Protein AF-A0A163YJU6-F1 (afdb_monomer_lite)

Sequence (84 aa):
MRLTYQAVVQAGGKPLGIAAYVNRGDVGANELGVKNFIFLDEIRLPAWPEKDCPLCKSAKPVNIQYAHVAEFTRQRQTFQAEKP

Radius of gyration: 18.8 Å; chains: 1; bounding box: 46×23×43 Å

Structure (mmCIF, N/CA/C/O backbone):
data_AF-A0A163YJU6-F1
#
_entry.id   AF-A0A163YJU6-F1
#
loop_
_atom_site.group_PDB
_atom_site.id
_atom_site.type_symbol
_atom_site.label_atom_id
_atom_site.label_alt_id
_atom_site.label_comp_id
_atom_site.label_asym_id
_atom_site.label_entity_id
_atom_site.label_seq_id
_atom_site.pdbx_PDB_ins_code
_atom_site.Cartn_x
_atom_site.Cartn_y
_atom_site.Cartn_z
_atom_site.occupancy
_atom_site.B_iso_or_equiv
_atom_site.auth_seq_id
_atom_site.auth_comp_id
_atom_site.auth_asym_id
_atom_site.auth_atom_id
_atom_site.pdbx_PDB_model_num
ATOM 1 N N . MET A 1 1 ? -2.167 6.697 3.713 1.00 86.12 1 MET A N 1
ATOM 2 C CA . MET A 1 1 ? -2.878 5.998 4.808 1.00 86.12 1 MET A CA 1
ATOM 3 C C . MET A 1 1 ? -2.331 6.315 6.195 1.00 86.12 1 MET A C 1
ATOM 5 O O . MET A 1 1 ? -3.100 6.840 6.985 1.00 86.12 1 MET A O 1
ATOM 9 N N . ARG A 1 2 ? -1.042 6.079 6.503 1.00 86.25 2 ARG A N 1
ATOM 10 C CA . ARG A 1 2 ? -0.476 6.325 7.852 1.00 86.25 2 ARG A CA 1
ATOM 11 C C . ARG A 1 2 ? -0.779 7.720 8.421 1.00 86.25 2 ARG A C 1
ATOM 13 O O . ARG A 1 2 ? -1.291 7.819 9.528 1.00 86.25 2 ARG A O 1
ATOM 20 N N . LEU A 1 3 ? -0.519 8.776 7.645 1.00 91.94 3 LEU A N 1
ATOM 21 C CA . LEU A 1 3 ? -0.762 10.161 8.077 1.00 91.94 3 LEU A CA 1
ATOM 22 C C . LEU A 1 3 ? -2.243 10.419 8.393 1.00 91.94 3 LEU A C 1
ATOM 24 O O . LEU A 1 3 ? -2.564 11.005 9.419 1.00 91.94 3 LEU A O 1
ATOM 28 N N . THR A 1 4 ? -3.150 9.921 7.551 1.00 93.75 4 THR A N 1
ATOM 29 C CA . THR A 1 4 ? -4.599 10.029 7.766 1.00 93.75 4 THR A CA 1
ATOM 30 C C . THR A 1 4 ? -5.035 9.307 9.038 1.00 93.75 4 THR A C 1
ATOM 32 O O . THR A 1 4 ? -5.779 9.870 9.832 1.00 93.75 4 THR A O 1
ATOM 35 N N . TYR A 1 5 ? -4.544 8.085 9.264 1.00 92.88 5 TYR A N 1
ATOM 36 C CA . TYR A 1 5 ? -4.837 7.323 10.479 1.00 92.88 5 TYR A CA 1
ATOM 37 C C . TYR A 1 5 ? -4.397 8.090 11.733 1.00 92.88 5 TYR A C 1
ATOM 39 O O . TYR A 1 5 ? -5.174 8.247 12.673 1.00 92.88 5 TYR A O 1
ATOM 47 N N . GLN A 1 6 ? -3.173 8.626 11.721 1.00 92.75 6 GLN A N 1
ATOM 48 C CA . GLN A 1 6 ? -2.632 9.425 12.821 1.00 92.75 6 GLN A CA 1
ATOM 49 C C . GLN A 1 6 ? -3.453 10.693 13.071 1.00 92.75 6 GLN A C 1
ATOM 51 O O . GLN A 1 6 ? -3.750 10.991 14.224 1.00 92.75 6 GLN A O 1
ATOM 56 N N . ALA A 1 7 ? -3.867 11.397 12.016 1.00 96.44 7 ALA A N 1
ATOM 57 C CA . ALA A 1 7 ? -4.701 12.589 12.143 1.00 96.44 7 ALA A CA 1
ATOM 58 C C . ALA A 1 7 ? -6.051 12.279 12.813 1.00 96.44 7 ALA A C 1
ATOM 60 O O . ALA A 1 7 ? -6.478 13.009 13.705 1.00 96.44 7 ALA A O 1
ATOM 61 N N . VAL A 1 8 ? -6.697 11.163 12.450 1.00 96.25 8 VAL A N 1
ATOM 62 C CA . VAL A 1 8 ? -7.952 10.732 13.091 1.00 96.25 8 VAL A CA 1
ATOM 63 C C . VAL A 1 8 ? -7.737 10.423 14.573 1.00 96.25 8 VAL A C 1
ATOM 65 O O . VAL A 1 8 ? -8.539 10.848 15.400 1.00 96.25 8 VAL A O 1
ATOM 68 N N . VAL A 1 9 ? -6.651 9.727 14.927 1.00 95.12 9 VAL A N 1
ATOM 69 C CA . VAL A 1 9 ? -6.311 9.437 16.332 1.00 95.12 9 VAL A CA 1
ATOM 70 C C . VAL A 1 9 ? -6.053 10.722 17.123 1.00 95.12 9 VAL A C 1
ATOM 72 O O . VAL A 1 9 ? -6.566 10.875 18.228 1.00 95.12 9 VAL A O 1
ATOM 75 N N . GLN A 1 10 ? -5.305 11.670 16.555 1.00 97.69 10 GLN A N 1
ATOM 76 C CA . GLN A 1 10 ? -5.006 12.960 17.191 1.00 97.69 10 GLN A CA 1
ATOM 77 C C . GLN A 1 10 ? -6.259 13.815 17.410 1.00 97.69 10 GLN A C 1
ATOM 79 O O . GLN A 1 10 ? -6.333 14.548 18.390 1.00 97.69 10 GLN A O 1
ATOM 84 N N . ALA A 1 11 ? -7.268 13.674 16.550 1.00 98.19 11 ALA A N 1
ATOM 85 C CA . ALA A 1 11 ? -8.578 14.297 16.723 1.00 98.19 11 ALA A CA 1
ATOM 86 C C . ALA A 1 11 ? -9.477 13.581 17.759 1.00 98.19 11 ALA A C 1
ATOM 88 O O . ALA A 1 11 ? -10.644 13.936 17.906 1.00 98.19 11 ALA A O 1
ATOM 89 N N . GLY A 1 12 ? -8.970 12.561 18.465 1.00 98.12 12 GLY A N 1
ATOM 90 C CA . GLY A 1 12 ? -9.722 11.776 19.452 1.00 98.12 12 GLY A CA 1
ATOM 91 C C . GLY A 1 12 ? -10.503 10.595 18.863 1.00 98.12 12 GLY A C 1
ATOM 92 O O . GLY A 1 12 ? -11.235 9.911 19.582 1.00 98.12 12 GLY A O 1
ATOM 93 N N . GLY A 1 13 ? -10.350 10.328 17.566 1.00 97.00 13 GLY A N 1
ATOM 94 C CA . GLY A 1 13 ? -10.942 9.172 16.908 1.00 97.00 13 GLY A CA 1
ATOM 95 C C . GLY A 1 13 ? -10.282 7.854 17.323 1.00 97.00 13 GLY A C 1
ATOM 96 O O . GLY A 1 13 ? -9.120 7.799 17.721 1.00 97.00 13 GLY A O 1
ATOM 97 N N . LYS A 1 14 ? -11.031 6.756 17.190 1.00 95.69 14 LYS A N 1
ATOM 98 C CA . LYS A 1 14 ? -10.567 5.387 17.469 1.00 95.69 14 LYS A CA 1
ATOM 99 C C . LYS A 1 14 ? -10.760 4.524 16.220 1.00 95.69 14 LYS A C 1
ATOM 101 O O . LYS A 1 14 ? -11.754 3.801 16.137 1.00 95.69 14 LYS A O 1
ATOM 106 N N . PRO A 1 15 ? -9.884 4.641 15.207 1.00 93.00 15 PRO A N 1
ATOM 107 C CA . PRO A 1 15 ? -10.054 3.891 13.973 1.00 93.00 15 PRO A CA 1
ATOM 108 C C . PRO A 1 15 ? -9.971 2.388 14.255 1.00 93.00 15 PRO A C 1
ATOM 110 O O . PRO A 1 15 ? -9.087 1.928 14.973 1.00 93.00 15 PRO A O 1
ATOM 113 N N . LEU A 1 16 ? -10.885 1.614 13.671 1.00 94.38 16 LEU A N 1
ATOM 114 C CA . LEU A 1 16 ? -10.920 0.159 13.850 1.00 94.38 16 LEU A CA 1
ATOM 115 C C . LEU A 1 16 ? -9.925 -0.577 12.940 1.00 94.38 16 LEU A C 1
ATOM 117 O O . LEU A 1 16 ? -9.643 -1.753 13.161 1.00 94.38 16 LEU A O 1
ATOM 121 N N . GLY A 1 17 ? -9.409 0.094 11.911 1.00 94.31 17 GLY A N 1
ATOM 122 C CA . GLY A 1 17 ? -8.513 -0.490 10.924 1.00 94.31 17 GLY A CA 1
ATOM 123 C C . GLY A 1 17 ? -8.332 0.393 9.697 1.00 94.31 17 GLY A C 1
ATOM 124 O O . GLY A 1 17 ? -8.765 1.546 9.668 1.00 94.31 17 GLY A O 1
ATOM 125 N N . ILE A 1 18 ? -7.694 -0.176 8.680 1.00 95.81 18 ILE A N 1
ATOM 126 C CA . ILE A 1 18 ? -7.510 0.415 7.355 1.00 95.81 18 ILE A CA 1
ATOM 127 C C . ILE A 1 18 ? -8.177 -0.497 6.326 1.00 95.81 18 ILE A C 1
ATOM 129 O O . ILE A 1 18 ? -8.093 -1.719 6.430 1.00 95.81 18 ILE A O 1
ATOM 133 N N . ALA A 1 19 ? -8.815 0.101 5.322 1.00 95.56 19 ALA A N 1
ATOM 134 C CA . ALA A 1 19 ? -9.344 -0.617 4.173 1.00 95.56 19 ALA A CA 1
ATOM 135 C C . ALA A 1 19 ? -8.820 -0.012 2.865 1.00 95.56 19 ALA A C 1
ATOM 137 O O . ALA A 1 19 ? -8.626 1.204 2.776 1.00 95.56 19 ALA A O 1
ATOM 138 N N . ALA A 1 20 ? -8.592 -0.855 1.864 1.00 95.75 20 ALA A N 1
ATOM 139 C CA . ALA A 1 20 ? -8.201 -0.458 0.516 1.00 95.75 20 ALA A CA 1
ATOM 140 C C . ALA A 1 20 ? -8.926 -1.319 -0.525 1.00 95.75 20 ALA A C 1
ATOM 142 O O . ALA A 1 20 ? -9.382 -2.414 -0.221 1.00 95.75 20 ALA A O 1
ATOM 143 N N . TYR A 1 21 ? -9.013 -0.858 -1.771 1.00 96.88 21 TYR A N 1
ATOM 144 C CA . TYR A 1 21 ? -9.464 -1.744 -2.847 1.00 96.88 21 TYR A CA 1
ATOM 145 C C . TYR A 1 21 ? -8.381 -2.757 -3.217 1.00 96.88 21 TYR A C 1
ATOM 147 O O . TYR A 1 21 ? -8.662 -3.947 -3.282 1.00 96.88 21 TYR A O 1
ATOM 155 N N . VAL A 1 22 ? -7.139 -2.298 -3.387 1.00 95.81 22 VAL A N 1
ATOM 156 C CA . VAL A 1 22 ? -6.011 -3.139 -3.803 1.00 95.81 22 VAL A CA 1
ATOM 157 C C . VAL A 1 22 ? -4.830 -2.942 -2.858 1.00 95.81 22 VAL A C 1
ATOM 159 O O . VAL A 1 22 ? -4.424 -1.803 -2.610 1.00 95.81 22 VAL A O 1
ATOM 162 N N . ASN A 1 23 ? -4.261 -4.043 -2.369 1.00 94.12 23 ASN A N 1
ATOM 163 C CA . ASN A 1 23 ? -2.958 -4.087 -1.709 1.00 94.12 23 ASN A CA 1
ATOM 164 C C . ASN A 1 23 ? -1.861 -4.457 -2.723 1.00 94.12 23 ASN A C 1
ATOM 166 O O . ASN A 1 23 ? -2.092 -5.273 -3.611 1.00 94.12 23 ASN A O 1
ATOM 170 N N . ARG A 1 24 ? -0.659 -3.884 -2.600 1.00 92.81 24 ARG A N 1
ATOM 171 C CA . ARG A 1 24 ? 0.487 -4.243 -3.461 1.00 92.81 24 ARG A CA 1
ATOM 172 C C . ARG A 1 24 ? 1.333 -5.398 -2.913 1.00 92.81 24 ARG A C 1
ATOM 174 O O . ARG A 1 24 ? 2.259 -5.853 -3.581 1.00 92.81 24 ARG A O 1
ATOM 18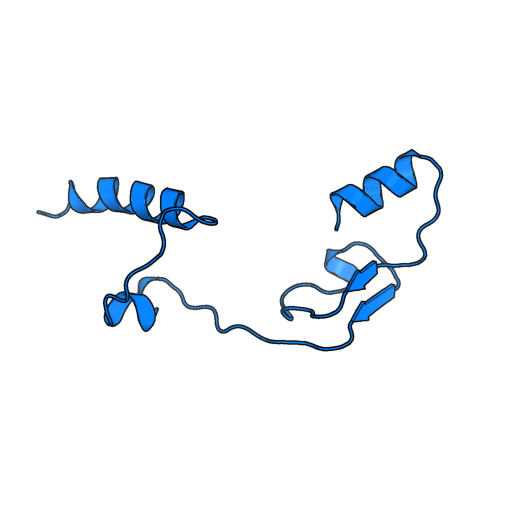1 N N . GLY A 1 25 ? 0.987 -5.889 -1.723 1.00 89.00 25 GLY A N 1
ATOM 182 C CA . GLY A 1 25 ? 1.603 -7.057 -1.088 1.00 89.00 25 GLY A CA 1
ATOM 183 C C . GLY A 1 25 ? 2.925 -6.767 -0.371 1.00 89.00 25 GLY A C 1
ATOM 184 O O . GLY A 1 25 ? 3.522 -7.677 0.192 1.00 89.00 25 GLY A O 1
ATOM 185 N N . ASP A 1 26 ? 3.383 -5.517 -0.370 1.00 85.44 26 ASP A N 1
ATOM 186 C CA . ASP A 1 26 ? 4.609 -5.040 0.280 1.00 85.44 26 ASP A CA 1
ATOM 187 C C . ASP A 1 26 ? 4.373 -4.477 1.691 1.00 85.44 26 ASP A C 1
ATOM 189 O O . ASP A 1 26 ? 5.324 -4.191 2.416 1.00 85.44 26 ASP A O 1
ATOM 193 N N . VAL A 1 27 ? 3.109 -4.324 2.093 1.00 88.50 27 VAL A N 1
ATOM 194 C CA . VAL A 1 27 ? 2.706 -3.762 3.384 1.00 88.50 27 VAL A CA 1
ATOM 195 C C . VAL A 1 27 ? 1.540 -4.569 3.960 1.00 88.50 27 VAL A C 1
ATOM 197 O O . VAL A 1 27 ? 0.562 -4.854 3.264 1.00 88.50 27 VAL A O 1
ATOM 200 N N . GLY A 1 28 ? 1.627 -4.913 5.245 1.00 91.88 28 GLY A N 1
ATOM 201 C CA . GLY A 1 28 ? 0.585 -5.582 6.013 1.00 91.88 28 GLY A CA 1
ATOM 202 C C . GLY A 1 28 ? 0.077 -4.750 7.194 1.00 91.88 28 GLY A C 1
ATOM 203 O O . GLY A 1 28 ? 0.400 -3.574 7.378 1.00 91.88 28 GLY A O 1
ATOM 204 N N . ALA A 1 29 ? -0.770 -5.377 8.013 1.00 93.50 29 ALA A N 1
ATOM 205 C CA . ALA A 1 29 ? -1.378 -4.750 9.188 1.00 93.50 29 ALA A CA 1
ATOM 206 C C . ALA A 1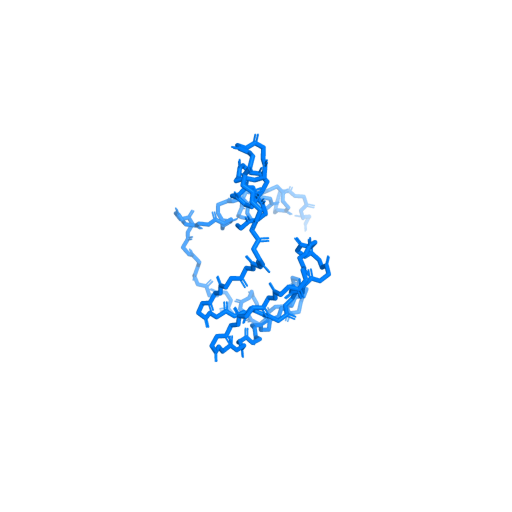 29 ? -0.328 -4.259 10.208 1.00 93.50 29 ALA A C 1
ATOM 208 O O . ALA A 1 29 ? -0.466 -3.167 10.763 1.00 93.50 29 ALA A O 1
ATOM 209 N N . ASN A 1 30 ? 0.747 -5.032 10.396 1.00 92.38 30 ASN A N 1
ATOM 210 C CA . ASN A 1 30 ? 1.826 -4.723 11.336 1.00 92.38 30 ASN A CA 1
ATOM 211 C C . ASN A 1 30 ? 2.613 -3.481 10.909 1.00 92.38 30 ASN A C 1
ATOM 213 O O . ASN A 1 30 ? 2.825 -2.579 11.715 1.00 92.38 30 ASN A O 1
ATOM 217 N N . GLU A 1 31 ? 2.989 -3.396 9.633 1.00 91.12 31 GLU A N 1
ATOM 218 C CA . GLU A 1 31 ? 3.714 -2.260 9.056 1.00 91.12 31 GLU A CA 1
ATOM 219 C C . GLU A 1 31 ? 2.872 -0.975 9.092 1.00 91.12 31 GLU A C 1
ATOM 221 O O . GLU A 1 31 ? 3.401 0.133 9.215 1.00 91.12 31 GLU A O 1
ATOM 226 N N . LEU A 1 32 ? 1.546 -1.120 9.015 1.00 90.69 32 LEU A N 1
ATOM 227 C CA . LEU A 1 32 ? 0.591 -0.023 9.157 1.00 90.69 32 LEU A CA 1
ATOM 228 C C . LEU A 1 32 ? 0.277 0.337 10.617 1.00 90.69 32 LEU A C 1
ATOM 230 O O . LEU A 1 32 ? -0.326 1.386 10.850 1.00 90.69 32 LEU A O 1
ATOM 234 N N . GLY A 1 33 ? 0.672 -0.492 11.588 1.00 89.81 33 GLY A N 1
ATOM 235 C CA . GLY A 1 33 ? 0.381 -0.291 13.008 1.00 89.81 33 GLY A CA 1
ATOM 236 C C . GLY A 1 33 ? -1.105 -0.424 13.354 1.00 89.81 33 GLY A C 1
ATOM 237 O O . GLY A 1 33 ? -1.589 0.261 14.256 1.00 89.81 33 GLY A O 1
ATOM 238 N N . VAL A 1 34 ? -1.848 -1.264 12.627 1.00 92.00 34 VAL A N 1
ATOM 239 C CA . VAL A 1 34 ? -3.292 -1.463 12.817 1.00 92.00 34 VAL A CA 1
ATOM 240 C C . VAL A 1 34 ? -3.622 -2.926 13.070 1.00 92.00 34 VAL A C 1
ATOM 242 O O . VAL A 1 34 ? -2.944 -3.820 12.581 1.00 92.00 34 VAL A O 1
ATOM 245 N N . LYS A 1 35 ? -4.710 -3.185 13.803 1.00 92.44 35 LYS A N 1
ATOM 246 C CA . LYS A 1 35 ? -5.189 -4.558 14.025 1.00 92.44 35 LYS A CA 1
ATOM 247 C C . LYS A 1 35 ? -5.836 -5.153 12.773 1.00 92.44 35 LYS A C 1
ATOM 249 O O . LYS A 1 35 ? -5.636 -6.323 12.476 1.00 92.44 35 LYS A O 1
ATOM 254 N N . ASN A 1 36 ? -6.623 -4.346 12.061 1.00 95.31 36 ASN A N 1
ATOM 255 C CA . ASN A 1 36 ? -7.373 -4.785 10.890 1.00 95.31 36 ASN A CA 1
ATOM 256 C C . ASN A 1 36 ? -6.872 -4.041 9.650 1.00 95.31 36 ASN A C 1
ATOM 258 O O . ASN A 1 36 ? -6.978 -2.814 9.583 1.00 95.31 36 ASN A O 1
ATOM 262 N N . PHE A 1 37 ? -6.367 -4.784 8.667 1.00 96.31 37 PHE A N 1
ATOM 263 C CA . PHE A 1 37 ? -6.118 -4.283 7.319 1.00 96.31 37 PHE A CA 1
ATOM 264 C C . PHE A 1 37 ? -6.892 -5.149 6.325 1.00 96.31 37 PHE A C 1
ATOM 266 O O . PHE A 1 37 ? -6.644 -6.348 6.230 1.00 96.31 37 PHE A O 1
ATOM 273 N N . ILE A 1 38 ? -7.870 -4.549 5.647 1.00 96.75 38 ILE A N 1
ATOM 274 C CA . ILE A 1 38 ? -8.805 -5.242 4.754 1.00 96.75 38 ILE A CA 1
ATOM 275 C C . ILE A 1 38 ? -8.592 -4.731 3.332 1.00 96.75 38 ILE A C 1
ATOM 277 O O . ILE A 1 38 ? -8.513 -3.523 3.105 1.00 96.75 38 ILE A O 1
ATOM 281 N N . PHE A 1 39 ? -8.531 -5.634 2.363 1.00 96.88 39 PHE A N 1
ATOM 282 C CA . PHE A 1 39 ? -8.471 -5.277 0.952 1.00 96.88 39 PHE A CA 1
ATOM 283 C C . PHE A 1 39 ? -9.299 -6.239 0.107 1.00 96.88 39 PHE A C 1
ATOM 285 O O . PHE A 1 39 ? -9.513 -7.379 0.513 1.00 96.88 39 PHE A O 1
ATOM 292 N N . LEU A 1 40 ? -9.804 -5.761 -1.034 1.00 98.06 40 LEU A N 1
ATOM 293 C CA . LEU A 1 40 ? -10.573 -6.609 -1.949 1.00 98.06 40 LEU A CA 1
ATOM 294 C C . LEU A 1 40 ? -9.662 -7.505 -2.786 1.00 98.06 40 LEU A C 1
ATOM 296 O O . LEU A 1 40 ? -10.043 -8.632 -3.081 1.00 98.06 40 LEU A O 1
ATOM 300 N N . ASP A 1 41 ? -8.480 -7.010 -3.153 1.00 97.25 41 ASP A N 1
ATOM 301 C CA . ASP A 1 41 ? -7.522 -7.759 -3.961 1.00 97.25 41 ASP A CA 1
ATOM 302 C C . ASP A 1 41 ? -6.067 -7.437 -3.586 1.00 97.25 41 ASP A C 1
ATOM 304 O O . ASP A 1 41 ? -5.766 -6.367 -3.044 1.00 97.25 41 ASP A O 1
ATOM 308 N N . GLU A 1 42 ? -5.158 -8.359 -3.890 1.00 95.62 42 GLU A N 1
ATOM 309 C CA . GLU A 1 42 ? -3.713 -8.181 -3.762 1.00 95.62 42 GLU A CA 1
ATOM 310 C C . GLU A 1 42 ? -3.050 -8.348 -5.130 1.00 95.62 42 GLU A C 1
ATOM 312 O O . GLU A 1 42 ? -3.061 -9.425 -5.721 1.00 95.62 42 GLU A O 1
ATOM 317 N N . ILE A 1 43 ? -2.400 -7.288 -5.613 1.00 95.00 43 ILE A N 1
ATOM 318 C CA . ILE A 1 43 ? -1.644 -7.313 -6.866 1.00 95.00 43 ILE A CA 1
ATOM 319 C C . ILE A 1 43 ? -0.169 -7.115 -6.558 1.00 95.00 43 ILE A C 1
ATOM 321 O O . ILE A 1 43 ? 0.272 -6.014 -6.228 1.00 95.00 43 ILE A O 1
ATOM 325 N N . ARG A 1 44 ? 0.624 -8.169 -6.753 1.00 89.69 44 ARG A N 1
ATOM 326 C CA . ARG A 1 44 ? 2.080 -8.089 -6.624 1.00 89.69 44 ARG A CA 1
ATOM 327 C C . ARG A 1 44 ? 2.692 -7.556 -7.905 1.00 89.69 44 ARG A C 1
ATOM 329 O O . ARG A 1 44 ? 2.745 -8.243 -8.923 1.00 89.69 44 ARG A O 1
ATOM 336 N N . LEU A 1 45 ? 3.175 -6.322 -7.839 1.00 85.75 45 LEU A N 1
ATOM 337 C CA . LEU A 1 45 ? 3.952 -5.738 -8.921 1.00 85.75 45 LEU A CA 1
ATOM 338 C C . LEU A 1 45 ? 5.405 -6.217 -8.804 1.00 85.75 45 LEU A C 1
ATOM 340 O O . LEU A 1 45 ? 6.002 -6.069 -7.736 1.00 85.75 45 LEU A O 1
ATOM 344 N N . PRO A 1 46 ? 5.997 -6.784 -9.868 1.00 85.19 46 PRO A N 1
ATOM 345 C CA . PRO A 1 46 ? 7.394 -7.180 -9.834 1.00 85.19 46 PRO A CA 1
ATOM 346 C C . PRO A 1 46 ? 8.289 -5.952 -9.637 1.00 85.19 46 PRO A C 1
ATOM 348 O O . PRO A 1 46 ? 8.138 -4.930 -10.309 1.00 85.19 46 PRO A O 1
ATOM 351 N N . ALA A 1 47 ? 9.234 -6.078 -8.710 1.00 85.62 47 ALA A N 1
ATOM 352 C CA . ALA A 1 47 ? 10.267 -5.090 -8.453 1.00 85.62 47 ALA A CA 1
ATOM 353 C C . ALA A 1 47 ? 11.624 -5.675 -8.848 1.00 85.62 47 ALA A C 1
ATOM 355 O O . ALA A 1 47 ? 11.927 -6.830 -8.545 1.00 85.62 47 ALA A O 1
ATOM 356 N N . TRP A 1 48 ? 12.444 -4.870 -9.517 1.00 88.69 48 TRP A N 1
ATOM 357 C CA . TRP A 1 48 ? 13.775 -5.270 -9.961 1.00 88.69 48 TRP A CA 1
ATOM 358 C C . TRP A 1 48 ? 14.817 -4.273 -9.463 1.00 88.69 48 TRP A C 1
ATOM 360 O O . TRP A 1 48 ? 14.567 -3.065 -9.516 1.00 88.69 48 TRP A O 1
ATOM 370 N N . PRO A 1 49 ? 16.011 -4.741 -9.061 1.00 87.69 49 PRO A N 1
ATOM 371 C CA . PRO A 1 49 ? 17.190 -3.890 -9.028 1.00 87.69 49 PRO A CA 1
ATOM 372 C C . PRO A 1 49 ? 17.409 -3.242 -10.398 1.00 87.69 49 PRO A C 1
ATOM 374 O O . PRO A 1 49 ? 17.150 -3.859 -11.431 1.00 87.69 49 PRO A O 1
ATOM 377 N N . GLU A 1 50 ? 17.944 -2.022 -10.426 1.00 82.75 50 GLU A N 1
ATOM 378 C CA . GLU A 1 50 ? 18.142 -1.269 -11.672 1.00 82.75 50 GLU A CA 1
ATOM 379 C C . GLU A 1 50 ? 18.924 -2.064 -12.731 1.00 82.75 50 GLU A C 1
ATOM 381 O O . GLU A 1 50 ? 18.502 -2.137 -13.887 1.00 82.75 50 GLU A O 1
ATOM 386 N N . LYS A 1 51 ? 20.012 -2.731 -12.317 1.00 87.38 51 LYS A N 1
ATOM 387 C CA . LYS A 1 51 ? 20.859 -3.573 -13.183 1.00 87.38 51 LYS A CA 1
ATOM 388 C C . LYS A 1 51 ? 20.099 -4.725 -13.857 1.00 87.38 51 LYS A C 1
ATOM 390 O O . LYS A 1 51 ? 20.487 -5.190 -14.930 1.00 87.38 51 LYS A O 1
ATOM 395 N N . ASP A 1 52 ? 18.995 -5.157 -13.253 1.00 92.12 52 ASP A N 1
ATOM 396 C CA . ASP A 1 52 ? 18.207 -6.307 -13.685 1.00 92.12 52 ASP A CA 1
ATOM 397 C C . ASP A 1 52 ? 16.851 -5.909 -14.274 1.00 92.12 52 ASP A C 1
ATOM 399 O O . ASP A 1 52 ? 16.122 -6.772 -14.759 1.00 92.12 52 ASP A O 1
ATOM 403 N N . CYS A 1 53 ? 16.532 -4.612 -14.319 1.00 87.81 53 CYS A N 1
ATOM 404 C CA . CYS A 1 53 ? 15.242 -4.126 -14.784 1.00 87.81 53 CYS A CA 1
ATOM 405 C C . CYS A 1 53 ? 15.050 -4.368 -16.298 1.00 87.81 53 CYS A C 1
ATOM 407 O O . CYS A 1 53 ? 15.748 -3.758 -17.121 1.00 87.81 53 CYS A O 1
ATOM 409 N N . PRO A 1 54 ? 14.071 -5.199 -16.711 1.00 89.44 54 PRO A N 1
ATOM 410 C CA . PRO A 1 54 ? 13.831 -5.498 -18.124 1.00 89.44 54 PRO A CA 1
ATOM 411 C C . PRO A 1 54 ? 13.354 -4.266 -18.909 1.00 89.44 54 PRO A C 1
ATOM 413 O O . PRO A 1 54 ? 13.651 -4.127 -20.097 1.00 89.44 54 PRO A O 1
ATOM 416 N N . LEU A 1 55 ? 12.664 -3.331 -18.249 1.00 86.00 55 LEU A N 1
ATOM 417 C CA . LEU A 1 55 ? 12.203 -2.083 -18.866 1.00 86.00 55 LEU A CA 1
ATOM 418 C C . LEU A 1 55 ? 13.368 -1.126 -19.148 1.00 86.00 55 LEU A C 1
ATOM 420 O O . LEU A 1 55 ? 13.399 -0.491 -20.201 1.00 86.00 55 LEU A O 1
ATOM 424 N N . CYS A 1 56 ? 14.360 -1.072 -18.251 1.00 83.31 56 CYS A N 1
ATOM 425 C CA . CYS A 1 56 ? 15.583 -0.300 -18.469 1.00 83.31 56 CYS A CA 1
ATOM 426 C C . CYS A 1 56 ? 16.422 -0.892 -19.606 1.00 83.31 56 CYS A C 1
ATOM 428 O O . CYS A 1 56 ? 16.869 -0.148 -20.475 1.00 83.31 56 CYS A O 1
ATOM 430 N N . LYS A 1 57 ? 16.586 -2.223 -19.642 1.00 88.25 57 LYS A N 1
ATOM 431 C CA . LYS A 1 57 ? 17.318 -2.925 -20.715 1.00 88.25 57 LYS A CA 1
ATOM 432 C C . LYS A 1 57 ? 16.673 -2.738 -22.091 1.00 88.25 57 LYS A C 1
ATOM 434 O O . LYS A 1 57 ? 17.374 -2.720 -23.094 1.00 88.25 57 LYS A O 1
ATOM 439 N N . SER A 1 58 ? 15.352 -2.575 -22.135 1.00 85.88 58 SER A N 1
ATOM 440 C CA . SER A 1 58 ? 14.591 -2.347 -23.370 1.00 85.88 58 SER A CA 1
ATOM 441 C C . SER A 1 58 ? 14.349 -0.867 -23.701 1.00 85.88 58 SER A C 1
ATOM 443 O O . SER A 1 58 ? 13.576 -0.580 -24.614 1.00 85.88 58 SER A O 1
ATOM 445 N N . ALA A 1 59 ? 14.994 0.061 -22.978 1.00 80.25 59 ALA A N 1
ATOM 446 C CA . ALA A 1 59 ? 14.931 1.512 -23.195 1.00 80.25 59 ALA A CA 1
ATOM 447 C C . ALA A 1 59 ? 13.501 2.066 -23.367 1.00 80.25 59 ALA A C 1
ATOM 449 O O . ALA A 1 59 ? 13.255 2.955 -24.185 1.00 80.25 59 ALA A O 1
ATOM 450 N N . LYS A 1 60 ? 12.530 1.530 -22.612 1.00 80.94 60 LYS A N 1
ATOM 451 C CA . LYS A 1 60 ? 11.135 1.975 -22.716 1.00 80.94 60 LYS A CA 1
ATOM 452 C C . LYS A 1 60 ? 11.003 3.448 -22.302 1.00 80.94 60 LYS A C 1
ATOM 454 O O . LYS A 1 60 ? 11.560 3.830 -21.270 1.00 80.94 60 LYS A O 1
ATOM 459 N N . PRO A 1 61 ? 10.255 4.268 -23.065 1.00 79.38 61 PRO A N 1
ATOM 460 C CA . PRO A 1 61 ? 10.039 5.661 -22.708 1.00 79.38 61 PRO A CA 1
ATOM 461 C C . PRO A 1 61 ? 9.265 5.743 -21.393 1.00 79.38 61 PRO A C 1
ATOM 463 O O . PRO A 1 61 ? 8.286 5.026 -21.179 1.00 79.38 61 PRO A O 1
ATOM 466 N N . VAL A 1 62 ? 9.715 6.633 -20.516 1.00 78.12 62 VAL A N 1
ATOM 467 C CA . VAL A 1 62 ? 9.084 6.904 -19.225 1.00 78.12 62 VAL A CA 1
ATOM 468 C C . VAL A 1 62 ? 8.485 8.302 -19.238 1.00 78.12 62 VAL A C 1
ATOM 470 O O . VAL A 1 62 ? 9.046 9.230 -19.822 1.00 78.12 62 VAL A O 1
ATOM 473 N N . ASN A 1 63 ? 7.334 8.467 -18.593 1.00 81.94 63 ASN A N 1
ATOM 474 C CA . ASN A 1 63 ? 6.706 9.773 -18.483 1.00 81.94 63 ASN A CA 1
ATOM 475 C C . ASN A 1 63 ? 7.351 10.566 -17.340 1.00 81.94 63 ASN A C 1
ATOM 477 O O . ASN A 1 63 ? 7.101 10.292 -16.169 1.00 81.94 63 ASN A O 1
ATOM 481 N N . ILE A 1 64 ? 8.169 11.558 -17.691 1.00 82.12 64 ILE A N 1
ATOM 482 C CA . ILE A 1 64 ? 8.916 12.377 -16.727 1.00 82.12 64 ILE A CA 1
ATOM 483 C C . ILE A 1 64 ? 8.047 13.383 -15.956 1.00 82.12 64 ILE A C 1
ATOM 485 O O . ILE A 1 64 ? 8.532 13.981 -15.003 1.00 82.12 64 ILE A O 1
ATOM 489 N N . GLN A 1 65 ? 6.786 13.584 -16.349 1.00 83.19 65 GLN A N 1
ATOM 490 C CA . GLN A 1 65 ? 5.885 14.559 -15.720 1.00 83.19 65 GLN A CA 1
ATOM 491 C C . GLN A 1 65 ? 5.176 14.008 -14.473 1.00 83.19 65 GLN A C 1
ATOM 493 O O . GLN A 1 65 ? 4.579 14.774 -13.723 1.00 83.19 65 GLN A O 1
ATOM 498 N N . TYR A 1 66 ? 5.221 12.691 -14.241 1.00 76.44 66 TYR A N 1
ATOM 499 C CA . TYR A 1 66 ? 4.465 12.040 -13.171 1.00 76.44 66 TYR A CA 1
ATOM 500 C C . TYR A 1 66 ? 5.360 11.220 -12.237 1.00 76.44 66 TYR A C 1
ATOM 502 O O . TYR A 1 66 ? 6.361 10.627 -12.643 1.00 76.44 66 TYR A O 1
ATOM 510 N N . ALA A 1 67 ? 4.933 11.140 -10.974 1.00 78.62 67 ALA A N 1
ATOM 511 C CA . ALA A 1 67 ? 5.577 10.366 -9.914 1.00 78.62 67 ALA A CA 1
ATOM 512 C C . ALA A 1 67 ? 7.072 10.713 -9.732 1.00 78.62 67 ALA A C 1
ATOM 514 O O . ALA A 1 67 ? 7.486 11.860 -9.884 1.00 78.62 67 ALA A O 1
ATOM 515 N N . HIS A 1 68 ? 7.884 9.716 -9.379 1.00 81.12 68 HIS A N 1
ATOM 516 C CA . HIS A 1 68 ? 9.310 9.874 -9.076 1.00 81.12 68 HIS A CA 1
ATOM 517 C C . HIS A 1 68 ? 10.210 9.822 -10.318 1.00 81.12 68 HIS A C 1
ATOM 519 O O . HIS A 1 68 ? 11.432 9.829 -10.198 1.00 81.12 68 HIS A O 1
ATOM 525 N N . VAL A 1 69 ? 9.638 9.777 -11.526 1.00 76.81 69 VAL A N 1
ATOM 526 C CA . VAL A 1 69 ? 10.417 9.616 -12.764 1.00 76.81 69 VAL A CA 1
ATOM 527 C C . VAL A 1 69 ? 11.323 10.826 -13.014 1.00 76.81 69 VAL A C 1
ATOM 529 O O . VAL A 1 69 ? 12.465 10.659 -13.443 1.00 76.81 69 VAL A O 1
ATOM 532 N N . ALA A 1 70 ? 10.863 12.041 -12.696 1.00 79.12 70 ALA A N 1
ATOM 533 C CA . ALA A 1 70 ? 11.693 13.244 -12.782 1.00 79.12 70 ALA A CA 1
ATOM 534 C C . ALA A 1 70 ? 12.936 13.156 -11.879 1.00 79.12 70 ALA A C 1
ATOM 536 O O . ALA A 1 70 ? 14.035 13.523 -12.288 1.00 79.12 70 ALA A O 1
ATOM 537 N N . GLU A 1 71 ? 12.776 12.649 -10.655 1.00 82.38 71 GLU A N 1
ATOM 538 C CA . GLU A 1 71 ? 13.873 12.465 -9.703 1.00 82.38 71 GLU A CA 1
ATOM 539 C C . GLU A 1 71 ? 14.839 11.369 -10.162 1.00 82.38 71 GLU A C 1
ATOM 541 O O . GLU A 1 71 ? 16.041 11.615 -10.246 1.00 82.38 71 GLU A O 1
ATOM 546 N N . PHE A 1 72 ? 14.304 10.217 -10.570 1.00 78.62 72 PHE A N 1
ATOM 547 C CA . PHE A 1 72 ? 15.068 9.114 -11.152 1.00 78.62 72 PHE A CA 1
ATOM 548 C C . PHE A 1 72 ? 15.914 9.563 -12.357 1.00 78.62 72 PHE A C 1
ATOM 550 O O . PHE A 1 72 ? 17.084 9.203 -12.482 1.00 78.62 72 PHE A O 1
ATOM 557 N N . THR A 1 73 ? 15.348 10.401 -13.232 1.00 74.69 73 THR A N 1
ATOM 558 C CA . THR A 1 73 ? 16.053 10.914 -14.418 1.00 74.69 73 THR A CA 1
ATOM 559 C C . THR A 1 73 ? 17.144 11.918 -14.039 1.00 74.69 73 THR A C 1
ATOM 561 O O . THR A 1 73 ? 18.232 11.873 -14.611 1.00 74.69 73 THR A O 1
ATOM 564 N N . ARG A 1 74 ? 16.901 12.789 -13.047 1.00 76.81 74 ARG A N 1
ATOM 565 C CA . ARG A 1 74 ? 17.914 13.731 -12.535 1.00 76.81 74 ARG A CA 1
ATOM 566 C C . ARG A 1 74 ? 19.117 13.010 -11.930 1.00 76.81 74 ARG A C 1
ATOM 568 O O . ARG A 1 74 ? 20.243 13.348 -12.274 1.00 76.81 74 ARG A O 1
ATOM 575 N N . GLN A 1 75 ? 18.889 11.984 -11.108 1.00 71.88 75 GLN A N 1
ATOM 576 C CA . GLN A 1 75 ? 19.965 11.182 -10.502 1.00 71.88 75 GLN A CA 1
ATOM 577 C C . GLN A 1 75 ? 20.851 10.488 -11.558 1.00 71.88 75 GLN A C 1
ATOM 579 O O . GLN A 1 75 ? 22.042 10.271 -11.333 1.00 71.88 75 GLN A O 1
ATOM 584 N N . ARG A 1 76 ? 20.299 10.205 -12.747 1.00 66.81 76 ARG A N 1
ATOM 585 C CA . ARG A 1 76 ? 21.022 9.620 -13.886 1.00 66.81 76 ARG A CA 1
ATOM 586 C C . ARG A 1 76 ? 21.784 10.629 -14.751 1.00 66.81 76 ARG A C 1
ATOM 588 O O . ARG A 1 76 ? 22.781 10.237 -15.353 1.00 66.81 76 ARG A O 1
ATOM 595 N N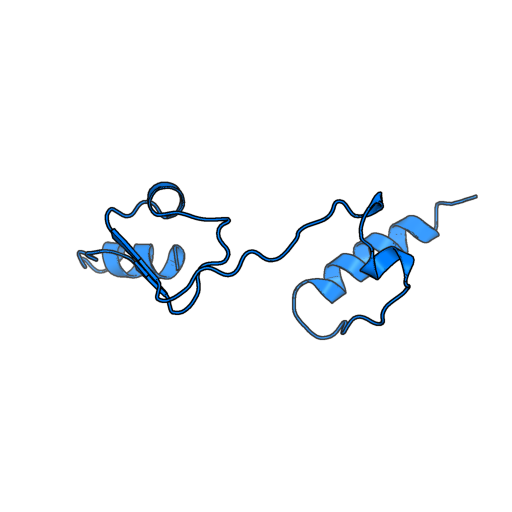 . GLN A 1 77 ? 21.379 11.902 -14.808 1.00 54.50 77 GLN A N 1
ATOM 596 C CA . GLN A 1 77 ? 22.139 12.941 -15.527 1.00 54.50 77 GLN A CA 1
ATOM 597 C C . GLN A 1 77 ? 23.503 13.210 -14.872 1.00 54.50 77 GLN A C 1
ATOM 599 O O . GLN A 1 77 ? 24.476 13.458 -15.575 1.00 54.50 77 GLN A O 1
ATOM 604 N N . THR A 1 78 ? 23.607 13.058 -13.549 1.00 41.19 78 THR A N 1
ATOM 605 C CA . THR A 1 78 ? 24.888 13.078 -12.821 1.00 41.19 78 THR A CA 1
ATOM 606 C C . THR A 1 78 ? 25.770 11.857 -13.105 1.00 41.19 78 THR A C 1
ATOM 608 O O . THR A 1 78 ? 26.986 11.986 -13.119 1.00 41.19 78 THR A O 1
ATOM 611 N N . PHE A 1 79 ? 25.192 10.691 -13.415 1.00 35.16 79 PHE A N 1
ATOM 612 C CA . PHE A 1 79 ? 25.944 9.445 -13.639 1.00 35.16 79 PHE A CA 1
ATOM 613 C C . PHE A 1 79 ? 26.530 9.306 -15.057 1.00 35.16 79 PHE A C 1
ATOM 615 O O . PHE A 1 79 ? 27.476 8.550 -15.263 1.00 35.16 79 PHE A O 1
ATOM 622 N N . GLN A 1 80 ? 25.985 10.016 -16.053 1.00 40.03 80 GLN A N 1
ATOM 623 C CA . GLN A 1 80 ? 26.544 10.023 -17.415 1.00 40.03 80 GLN A CA 1
ATOM 624 C C . GLN A 1 80 ? 27.695 11.023 -17.605 1.00 40.03 80 GLN A C 1
ATOM 626 O O . GLN A 1 80 ? 28.400 10.926 -18.603 1.00 40.03 80 GLN A O 1
ATOM 631 N N . ALA A 1 81 ? 27.915 11.944 -16.661 1.00 39.19 81 ALA A N 1
ATOM 632 C CA . ALA A 1 81 ? 29.032 12.891 -16.704 1.00 39.19 81 ALA A CA 1
ATOM 633 C C . ALA A 1 81 ? 30.361 12.308 -16.172 1.00 39.19 81 ALA A C 1
ATOM 635 O O . ALA A 1 81 ? 31.412 12.893 -16.411 1.00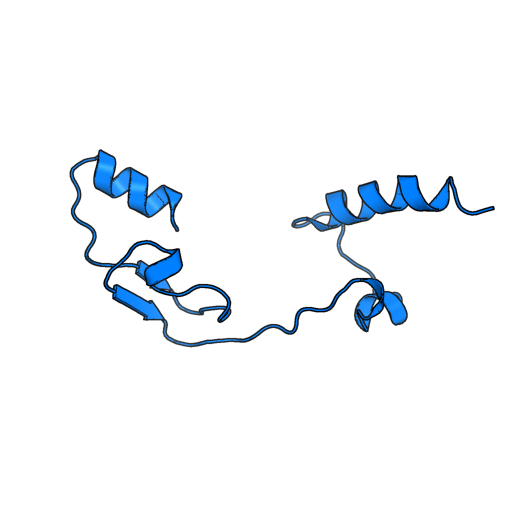 39.19 81 ALA A O 1
ATOM 636 N N . GLU A 1 82 ? 30.330 11.157 -15.488 1.00 37.72 82 GLU A N 1
ATOM 637 C CA . GLU A 1 82 ? 31.505 10.513 -14.866 1.00 37.72 82 GLU A CA 1
ATOM 638 C C . GLU A 1 82 ? 31.880 9.157 -15.487 1.00 37.72 82 GLU A C 1
ATOM 640 O O . GLU A 1 82 ? 32.710 8.430 -14.941 1.00 37.72 82 GLU A O 1
ATOM 645 N N . LYS A 1 83 ? 31.299 8.785 -16.63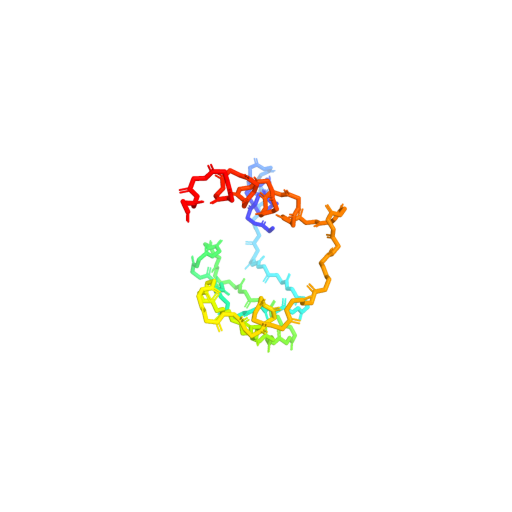3 1.00 28.47 83 LYS A N 1
ATOM 646 C CA . LYS A 1 83 ? 31.744 7.590 -17.357 1.00 28.47 83 LYS A CA 1
ATOM 647 C C . LYS A 1 83 ? 32.831 7.989 -18.374 1.00 28.47 83 LYS A C 1
ATOM 649 O O . LYS A 1 83 ? 32.474 8.690 -19.320 1.00 28.47 83 LYS A O 1
ATOM 654 N N . PRO A 1 84 ? 34.112 7.601 -18.183 1.00 42.84 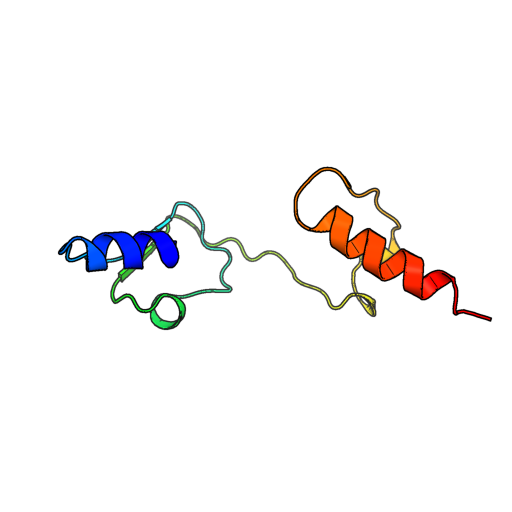84 PRO A N 1
ATOM 655 C CA . PRO A 1 84 ? 35.158 7.815 -19.184 1.00 42.84 84 PRO A CA 1
ATOM 656 C C . PRO A 1 84 ? 34.900 7.013 -20.465 1.00 42.84 84 PRO A C 1
ATOM 658 O O . PRO A 1 84 ? 34.222 5.956 -20.390 1.00 42.84 84 PRO A O 1
#

pLDDT: mean 84.15, std 16.05, range [28.47, 98.19]

Secondary structure (DSSP, 8-state):
-HHHHHHHHHTT-----EEEEEE-SS--HHHHT-S-EEEEEE-------GGG-HHHHTT----TTSTTHHHHHHHHHHHSSS--

Foldseek 3Di:
DLVVVVVCVVVVHDDQAAEDAEAQPPDDCVNSVHPDYYYVYYHHDDDDDPVPDPCVVVVPDDDCVDDCNVVVVVVVVVVVVPDD